Protein AF-A0A533TCQ2-F1 (afdb_monomer_lite)

Structure (mmCIF, N/CA/C/O backbone):
data_AF-A0A533TCQ2-F1
#
_entry.id   AF-A0A533TCQ2-F1
#
loop_
_atom_site.group_PDB
_atom_site.id
_atom_site.type_symbol
_atom_site.label_atom_id
_atom_site.label_alt_id
_atom_site.label_comp_id
_atom_site.label_asym_id
_atom_site.label_entity_id
_atom_site.label_seq_id
_atom_site.pdbx_PDB_ins_code
_atom_site.Cartn_x
_atom_site.Cartn_y
_atom_site.Cartn_z
_atom_site.occupancy
_atom_site.B_iso_or_equiv
_atom_site.auth_seq_id
_atom_site.auth_comp_id
_atom_site.auth_asym_id
_atom_site.auth_atom_id
_atom_site.pdbx_PDB_model_num
ATOM 1 N N . MET A 1 1 ? 32.381 6.563 -35.470 1.00 39.47 1 MET A N 1
ATOM 2 C CA . MET A 1 1 ? 31.822 6.333 -34.119 1.00 39.47 1 MET A CA 1
ATOM 3 C C . MET A 1 1 ? 30.642 5.383 -34.247 1.00 39.47 1 MET A C 1
ATOM 5 O O . MET A 1 1 ? 29.642 5.762 -34.839 1.00 39.47 1 MET A O 1
ATOM 9 N N . ILE A 1 2 ? 30.777 4.140 -33.782 1.00 44.06 2 ILE A N 1
ATOM 10 C CA . ILE A 1 2 ? 29.688 3.153 -33.796 1.00 44.06 2 ILE A CA 1
ATOM 11 C C . ILE A 1 2 ? 28.800 3.449 -32.583 1.00 44.06 2 ILE A C 1
ATOM 13 O O . ILE A 1 2 ? 29.203 3.203 -31.449 1.00 44.06 2 ILE A O 1
ATOM 17 N N . SER A 1 3 ? 27.613 4.021 -32.800 1.00 51.56 3 SER A N 1
ATOM 18 C CA . SER A 1 3 ? 26.608 4.168 -31.744 1.00 51.56 3 SER A CA 1
ATOM 19 C C . SER A 1 3 ? 26.088 2.788 -31.352 1.00 51.56 3 SER A C 1
ATOM 21 O O . SER A 1 3 ? 25.247 2.202 -32.033 1.00 51.56 3 SER A O 1
ATOM 23 N N . GLN A 1 4 ? 26.595 2.268 -30.239 1.00 62.66 4 GLN A N 1
ATOM 24 C CA . GLN A 1 4 ? 26.082 1.069 -29.595 1.00 62.66 4 GLN A CA 1
ATOM 25 C C . GL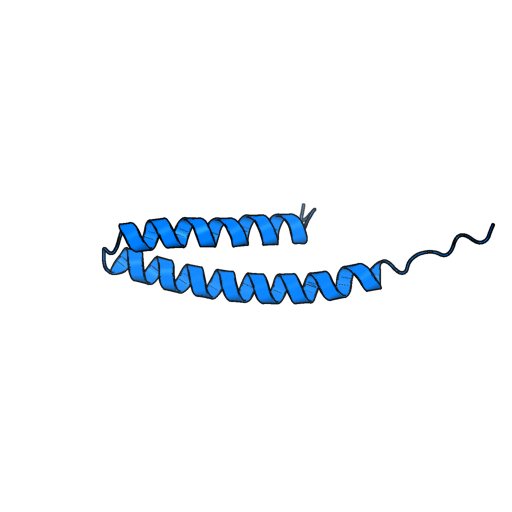N A 1 4 ? 24.668 1.380 -29.078 1.00 62.66 4 GLN A C 1
ATOM 27 O O . GLN A 1 4 ? 24.496 2.027 -28.046 1.00 62.66 4 GLN A O 1
ATOM 32 N N . ARG A 1 5 ? 23.629 0.985 -29.826 1.00 62.16 5 ARG A N 1
ATOM 33 C CA . ARG A 1 5 ? 22.244 1.098 -29.351 1.00 62.16 5 ARG A CA 1
ATOM 34 C C . ARG A 1 5 ? 22.095 0.207 -28.120 1.00 62.16 5 ARG A C 1
ATOM 36 O O . ARG A 1 5 ? 22.107 -1.017 -28.229 1.00 62.16 5 ARG A O 1
ATOM 43 N N . LEU A 1 6 ? 21.970 0.825 -26.947 1.00 64.88 6 LEU A N 1
ATOM 44 C CA . LEU A 1 6 ? 21.621 0.126 -25.717 1.00 64.88 6 LEU A CA 1
ATOM 45 C C . LEU A 1 6 ? 20.282 -0.586 -25.929 1.00 64.88 6 LEU A C 1
ATOM 47 O O . LEU A 1 6 ? 19.289 0.039 -26.304 1.00 64.88 6 LEU A O 1
ATOM 51 N N . ASN A 1 7 ? 20.256 -1.901 -25.705 1.00 69.81 7 ASN A N 1
ATOM 52 C CA . ASN A 1 7 ? 19.023 -2.671 -25.777 1.00 69.81 7 ASN A CA 1
ATOM 53 C C . ASN A 1 7 ? 18.129 -2.282 -24.593 1.00 69.81 7 ASN A C 1
ATOM 55 O O . ASN A 1 7 ? 18.274 -2.800 -23.486 1.00 69.81 7 ASN A O 1
ATOM 59 N N . VAL A 1 8 ? 17.212 -1.347 -24.835 1.00 62.97 8 VAL A N 1
ATOM 60 C CA . VAL A 1 8 ? 16.261 -0.810 -23.853 1.00 62.97 8 VAL A CA 1
ATOM 61 C C . VAL A 1 8 ? 15.453 -1.909 -23.158 1.00 62.97 8 VAL A C 1
ATOM 63 O O . VAL A 1 8 ? 15.145 -1.764 -21.976 1.00 62.97 8 VAL A O 1
ATOM 66 N N . ASN A 1 9 ? 15.203 -3.049 -23.819 1.00 59.44 9 ASN A N 1
ATOM 67 C CA . ASN A 1 9 ? 14.504 -4.187 -23.209 1.00 59.44 9 ASN A CA 1
ATOM 68 C C . ASN A 1 9 ? 15.233 -4.730 -21.970 1.00 59.44 9 ASN A C 1
ATOM 70 O O . ASN A 1 9 ? 14.574 -5.138 -21.014 1.00 59.44 9 ASN A O 1
ATOM 74 N N . LYS A 1 10 ? 16.572 -4.642 -21.924 1.00 57.59 10 LYS A N 1
ATOM 75 C CA . LYS A 1 10 ? 17.385 -5.050 -20.763 1.00 57.59 10 LYS A CA 1
ATOM 76 C C . LYS A 1 10 ? 17.105 -4.203 -19.511 1.00 57.59 10 LYS A C 1
ATOM 78 O O . LYS A 1 10 ? 17.306 -4.678 -18.402 1.00 57.59 10 LYS A O 1
ATOM 83 N N . PHE A 1 11 ? 16.602 -2.977 -19.676 1.00 59.47 11 PHE A N 1
ATOM 84 C CA . PHE A 1 11 ? 16.230 -2.066 -18.582 1.00 59.47 11 PHE A CA 1
ATOM 85 C C . PHE A 1 11 ? 14.715 -2.025 -18.309 1.00 59.47 11 PHE A C 1
ATOM 87 O O . PHE A 1 11 ? 14.267 -1.386 -17.352 1.00 59.47 11 PHE A O 1
ATOM 94 N N . ILE A 1 12 ? 13.915 -2.664 -19.168 1.00 60.56 12 ILE A N 1
ATOM 95 C CA . ILE A 1 12 ? 12.456 -2.763 -19.028 1.00 60.56 12 ILE A CA 1
ATOM 96 C C . ILE A 1 12 ? 12.074 -4.074 -18.335 1.00 60.56 12 ILE A C 1
ATOM 98 O O . ILE A 1 12 ? 11.198 -4.052 -17.474 1.00 60.56 12 ILE A O 1
ATOM 102 N N . ALA A 1 13 ? 12.740 -5.192 -18.646 1.00 62.59 13 ALA A N 1
ATOM 103 C CA . ALA A 1 13 ? 12.425 -6.488 -18.038 1.00 62.59 13 ALA A CA 1
ATOM 104 C C . ALA A 1 13 ? 12.557 -6.498 -16.495 1.00 62.59 13 ALA A C 1
ATOM 106 O O . ALA A 1 13 ? 11.567 -6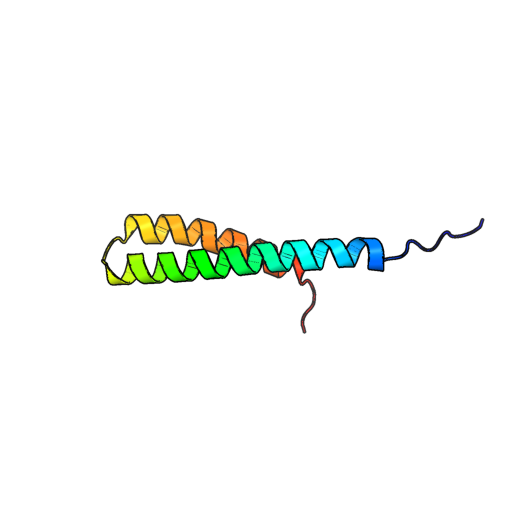.832 -15.845 1.00 62.59 13 ALA A O 1
ATOM 107 N N . PRO A 1 14 ? 13.651 -5.992 -15.878 1.00 68.00 14 PRO A N 1
ATOM 108 C CA . PRO A 1 14 ? 13.762 -5.932 -14.412 1.00 68.00 14 PRO A CA 1
ATOM 109 C C . PRO A 1 14 ? 12.707 -5.026 -13.765 1.00 68.00 14 PRO A C 1
ATOM 111 O O . PRO A 1 14 ? 12.310 -5.209 -12.618 1.00 68.00 14 PRO A O 1
ATOM 114 N N . ARG A 1 15 ? 12.229 -4.027 -14.516 1.00 76.38 15 ARG A N 1
ATOM 115 C CA . ARG A 1 15 ? 11.220 -3.076 -14.047 1.00 76.38 15 ARG A CA 1
ATOM 116 C C . ARG A 1 15 ? 9.852 -3.735 -13.912 1.00 76.38 15 ARG A C 1
ATOM 118 O O . ARG A 1 15 ? 9.129 -3.412 -12.980 1.00 76.38 15 ARG A O 1
ATOM 125 N N . ARG A 1 16 ? 9.502 -4.651 -14.821 1.00 81.00 16 ARG A N 1
ATOM 126 C CA . ARG A 1 16 ? 8.239 -5.400 -14.751 1.00 81.00 16 ARG A CA 1
ATOM 127 C C . ARG A 1 16 ? 8.215 -6.340 -13.551 1.00 81.00 16 ARG A C 1
ATOM 129 O O . ARG A 1 16 ? 7.228 -6.350 -12.831 1.00 81.00 16 ARG A O 1
ATOM 136 N N . GLU A 1 17 ? 9.308 -7.056 -13.303 1.00 85.62 17 GLU A N 1
ATOM 137 C CA . GLU A 1 17 ? 9.432 -7.948 -12.141 1.00 85.62 17 GLU A CA 1
ATOM 138 C C . GLU A 1 17 ? 9.347 -7.174 -10.817 1.00 85.62 17 GLU A C 1
ATOM 140 O O . GLU A 1 17 ? 8.597 -7.556 -9.920 1.00 85.62 17 GLU A O 1
ATOM 145 N N . GLY A 1 18 ? 10.043 -6.034 -10.716 1.00 89.50 18 GLY A N 1
ATOM 146 C CA . GLY A 1 18 ? 9.945 -5.158 -9.545 1.00 89.50 18 GLY A CA 1
ATOM 147 C C . GLY A 1 18 ? 8.538 -4.583 -9.340 1.00 89.50 18 GLY A C 1
ATOM 148 O O . GLY A 1 18 ? 8.053 -4.534 -8.212 1.00 89.50 18 GLY A O 1
ATOM 149 N N . LEU A 1 19 ? 7.855 -4.190 -10.421 1.00 92.88 19 LEU A N 1
ATOM 150 C CA . LEU A 1 19 ? 6.474 -3.700 -10.361 1.00 92.88 19 LEU A CA 1
ATOM 151 C C . LEU A 1 19 ? 5.486 -4.782 -9.919 1.00 92.88 19 LEU A C 1
ATOM 153 O O . LEU A 1 19 ? 4.603 -4.487 -9.119 1.00 92.88 19 LEU A O 1
ATOM 157 N N . GLU A 1 20 ? 5.653 -6.019 -10.386 1.00 94.56 20 GLU A N 1
ATOM 158 C CA . GLU A 1 20 ? 4.817 -7.146 -9.965 1.00 94.56 20 GLU A CA 1
ATOM 159 C C . GLU A 1 20 ? 4.969 -7.408 -8.461 1.00 94.56 20 GLU A C 1
ATOM 161 O O . GLU A 1 20 ? 3.981 -7.508 -7.730 1.00 94.56 20 GLU A O 1
ATOM 166 N N . MET A 1 21 ? 6.209 -7.429 -7.963 1.00 94.88 21 MET A N 1
ATOM 167 C CA . MET A 1 21 ? 6.482 -7.610 -6.536 1.00 94.88 21 MET A CA 1
ATOM 168 C C . MET A 1 21 ? 5.854 -6.494 -5.686 1.00 94.88 21 MET A C 1
ATOM 170 O O . MET A 1 21 ? 5.201 -6.776 -4.676 1.00 94.88 21 MET A O 1
ATOM 174 N N . LEU A 1 22 ? 6.001 -5.236 -6.117 1.00 95.50 22 LEU A N 1
ATOM 175 C CA . LEU A 1 22 ? 5.395 -4.077 -5.456 1.00 95.50 22 LEU A CA 1
ATOM 176 C C . LEU A 1 22 ? 3.865 -4.136 -5.483 1.00 95.50 22 LEU A C 1
ATOM 178 O O . LEU A 1 22 ? 3.219 -3.808 -4.487 1.00 95.50 22 LEU A O 1
ATOM 182 N N . HIS A 1 23 ? 3.271 -4.585 -6.587 1.00 97.31 23 HIS A N 1
ATOM 183 C CA . HIS A 1 23 ? 1.824 -4.722 -6.700 1.00 97.31 23 HIS A CA 1
ATOM 184 C C . HIS A 1 23 ? 1.276 -5.806 -5.759 1.00 97.31 23 HIS A C 1
ATOM 186 O O . HIS A 1 23 ? 0.287 -5.584 -5.055 1.00 97.31 23 HIS A O 1
ATOM 192 N N . ILE A 1 24 ? 1.961 -6.947 -5.651 1.00 97.88 24 ILE A N 1
ATOM 193 C CA . ILE A 1 24 ? 1.616 -8.000 -4.687 1.00 97.88 24 ILE A CA 1
ATOM 194 C C . ILE A 1 24 ? 1.689 -7.469 -3.246 1.00 97.88 24 ILE A C 1
ATOM 196 O O . ILE A 1 24 ? 0.809 -7.775 -2.433 1.00 97.88 24 ILE A O 1
ATOM 200 N N . GLN A 1 25 ? 2.704 -6.662 -2.912 1.00 97.56 25 GLN A N 1
ATOM 201 C CA . GLN A 1 25 ? 2.798 -6.006 -1.603 1.00 97.56 25 GLN A CA 1
ATOM 202 C C . GLN A 1 25 ? 1.633 -5.033 -1.378 1.00 97.56 25 GLN A C 1
ATOM 204 O O . GLN A 1 25 ? 0.970 -5.118 -0.345 1.00 97.56 25 GLN A O 1
ATOM 209 N N . GLN A 1 26 ? 1.311 -4.183 -2.356 1.00 98.38 26 GLN A N 1
ATOM 210 C CA . GLN A 1 26 ? 0.180 -3.257 -2.280 1.00 98.38 26 GLN A CA 1
ATOM 211 C C . GLN A 1 26 ? -1.147 -3.982 -2.001 1.00 98.38 26 GLN A C 1
ATOM 213 O O . GLN A 1 26 ? -1.922 -3.547 -1.149 1.00 98.38 26 GLN A O 1
ATOM 218 N N . ILE A 1 27 ? -1.410 -5.116 -2.662 1.00 98.56 27 ILE A N 1
ATOM 219 C CA . ILE A 1 27 ? -2.618 -5.922 -2.415 1.00 98.56 27 ILE A CA 1
ATOM 220 C C . ILE A 1 27 ? -2.657 -6.441 -0.969 1.00 98.56 27 ILE A C 1
ATOM 222 O O . ILE A 1 27 ? -3.720 -6.431 -0.339 1.00 98.56 27 ILE A O 1
ATOM 226 N N . LYS A 1 28 ? -1.521 -6.901 -0.426 1.00 98.38 28 LYS A N 1
ATOM 227 C CA . LYS A 1 28 ? -1.430 -7.365 0.970 1.00 98.38 28 LYS A CA 1
ATOM 228 C C . LYS A 1 28 ? -1.734 -6.227 1.950 1.00 98.38 28 LYS A C 1
ATOM 230 O O . LYS A 1 28 ? -2.588 -6.413 2.819 1.00 98.38 28 LYS A O 1
ATOM 235 N N . LEU A 1 29 ? -1.128 -5.057 1.743 1.00 98.19 29 LEU A N 1
ATOM 236 C CA . LEU A 1 29 ? -1.361 -3.859 2.555 1.00 98.19 29 LEU A CA 1
ATOM 237 C C . LEU A 1 29 ? -2.825 -3.410 2.492 1.00 98.19 29 LEU A C 1
ATOM 239 O O . LEU A 1 29 ? -3.439 -3.184 3.528 1.00 98.19 29 LEU A O 1
ATOM 243 N N . LEU A 1 30 ? -3.440 -3.382 1.304 1.00 98.50 30 LEU A N 1
ATOM 244 C CA . LEU A 1 30 ? -4.862 -3.045 1.140 1.00 98.50 30 LEU A CA 1
ATOM 245 C C . LEU A 1 30 ? -5.785 -3.979 1.926 1.00 98.50 30 LEU A C 1
ATOM 247 O O . LEU A 1 30 ? -6.753 -3.528 2.539 1.00 98.50 30 LEU A O 1
ATOM 251 N N . ARG A 1 31 ? -5.516 -5.289 1.900 1.00 98.50 31 ARG A N 1
ATOM 252 C CA . ARG A 1 31 ? -6.310 -6.274 2.651 1.00 98.50 31 ARG A CA 1
ATOM 253 C C . ARG A 1 31 ? -6.187 -6.050 4.157 1.00 98.50 31 ARG A C 1
ATOM 255 O O . ARG A 1 31 ? -7.200 -6.074 4.853 1.00 98.50 31 ARG A O 1
ATOM 262 N N . GLN A 1 32 ? -4.970 -5.816 4.644 1.00 98.31 32 GLN A N 1
ATOM 263 C CA . GLN A 1 32 ? -4.710 -5.529 6.055 1.00 98.31 32 GLN A CA 1
ATOM 264 C C . GLN A 1 32 ? -5.357 -4.212 6.488 1.00 98.31 32 GLN A C 1
ATOM 266 O O . GLN A 1 32 ? -6.077 -4.196 7.481 1.00 98.31 32 GLN A O 1
ATOM 271 N N . TRP A 1 33 ? -5.203 -3.149 5.699 1.00 98.50 33 TRP A N 1
ATOM 272 C CA . TRP A 1 33 ? -5.803 -1.844 5.963 1.00 98.50 33 TRP A CA 1
ATOM 273 C C . TRP A 1 33 ? -7.324 -1.937 6.064 1.00 98.50 33 TRP A C 1
ATOM 275 O O . TRP A 1 33 ? -7.912 -1.490 7.046 1.00 98.50 33 TRP A O 1
ATOM 285 N N . ARG A 1 34 ? -7.974 -2.630 5.117 1.00 98.25 34 ARG A N 1
ATOM 286 C CA . ARG A 1 34 ? -9.423 -2.879 5.186 1.00 98.25 34 ARG A CA 1
ATOM 287 C C . ARG A 1 34 ? -9.800 -3.628 6.462 1.00 98.25 34 ARG A C 1
ATOM 289 O O . ARG A 1 34 ? -10.788 -3.261 7.086 1.00 98.25 34 ARG A O 1
ATOM 296 N N . LYS A 1 35 ? -9.034 -4.640 6.879 1.00 98.44 35 LYS A N 1
ATOM 297 C CA . LYS A 1 35 ? -9.297 -5.367 8.132 1.00 98.44 35 LYS A CA 1
ATOM 298 C C . LYS A 1 35 ? -9.191 -4.448 9.357 1.00 98.44 35 LYS A C 1
ATOM 300 O O . LYS A 1 35 ? -10.088 -4.484 10.196 1.00 98.44 35 LYS A O 1
ATOM 305 N N . LEU A 1 36 ? -8.149 -3.617 9.436 1.00 98.31 36 LEU A N 1
ATOM 306 C CA . LEU A 1 36 ? -7.945 -2.666 10.536 1.00 98.31 36 LEU A CA 1
ATOM 307 C C . LEU A 1 36 ? -9.104 -1.665 10.626 1.00 98.31 36 LEU A C 1
ATOM 309 O O . LEU A 1 36 ? -9.702 -1.531 11.696 1.00 98.31 36 LEU A O 1
ATOM 313 N N . GLN A 1 37 ? -9.517 -1.101 9.485 1.00 97.31 37 GLN A N 1
ATOM 314 C CA . GLN A 1 37 ? -10.674 -0.205 9.385 1.00 97.31 37 GLN A CA 1
ATOM 315 C C . GLN A 1 37 ? -11.964 -0.851 9.913 1.00 97.31 37 GLN A C 1
ATOM 317 O O . GLN A 1 37 ? -12.683 -0.234 10.694 1.00 97.31 37 GLN A O 1
ATOM 322 N N . HIS A 1 38 ? -12.245 -2.107 9.543 1.00 97.69 38 HIS A N 1
ATOM 323 C CA . HIS A 1 38 ? -13.444 -2.816 10.020 1.00 97.69 38 HIS A CA 1
ATOM 324 C C . HIS A 1 38 ? -13.383 -3.159 11.514 1.00 97.69 38 HIS A C 1
ATOM 326 O O . HIS A 1 38 ? -14.418 -3.241 12.165 1.00 97.69 38 HIS A O 1
ATOM 332 N N . SER A 1 39 ? -12.184 -3.361 12.064 1.00 97.12 39 SER A N 1
ATOM 333 C CA . SER A 1 39 ? -11.984 -3.654 13.489 1.00 97.12 39 SER A CA 1
ATOM 334 C C . SER A 1 39 ? -11.916 -2.416 14.391 1.00 97.12 39 SER A C 1
ATOM 336 O O . SER A 1 39 ? -11.779 -2.561 15.601 1.00 97.12 39 SER A O 1
ATOM 338 N N . GLY A 1 40 ? -11.981 -1.206 13.823 1.00 96.50 40 GLY A N 1
ATOM 339 C CA . GLY A 1 40 ? -11.888 0.046 14.580 1.00 96.50 40 GLY A CA 1
ATOM 340 C C . GLY A 1 40 ? -10.477 0.411 15.067 1.00 96.50 40 GLY A C 1
ATOM 341 O O . GLY A 1 40 ? -10.341 1.372 15.821 1.00 96.50 40 GLY A O 1
ATOM 342 N N . GLN A 1 41 ? -9.441 -0.305 14.617 1.00 96.69 41 GLN A N 1
ATOM 343 C CA . GLN A 1 41 ? -8.019 -0.045 14.895 1.00 96.69 41 GLN A CA 1
ATOM 344 C C . GLN A 1 41 ? -7.516 1.127 14.039 1.00 96.69 41 GLN A C 1
ATOM 346 O O . GLN A 1 41 ? -6.817 0.945 13.041 1.00 96.69 41 GLN A O 1
ATOM 351 N N . LYS A 1 42 ? -7.995 2.336 14.361 1.00 94.94 42 LYS A N 1
ATOM 352 C CA . LYS A 1 42 ? -7.797 3.531 13.527 1.00 94.94 42 LYS A CA 1
ATOM 353 C C . LYS A 1 42 ? -6.334 3.953 13.448 1.00 94.94 42 LYS A C 1
ATOM 355 O O . LYS A 1 42 ? -5.877 4.294 12.368 1.00 94.94 42 LYS A O 1
ATOM 360 N N . GLU A 1 43 ? -5.601 3.918 14.555 1.00 97.38 43 GLU A N 1
ATOM 361 C CA . GLU A 1 43 ? -4.200 4.353 14.582 1.00 97.38 43 GLU A CA 1
ATOM 362 C C . GLU A 1 43 ? -3.314 3.436 13.729 1.00 97.38 43 GLU A C 1
ATOM 364 O O . GLU A 1 43 ? -2.539 3.895 12.891 1.00 97.38 43 GLU A O 1
ATOM 369 N N . GLU A 1 44 ? -3.491 2.123 13.859 1.00 97.00 44 GLU A N 1
ATOM 370 C CA . GLU A 1 44 ? -2.793 1.134 13.045 1.00 97.00 44 GLU A CA 1
ATOM 371 C C . GLU A 1 44 ? -3.184 1.244 11.567 1.00 97.00 44 GLU A C 1
ATOM 373 O O . GLU A 1 44 ? -2.335 1.075 10.689 1.00 97.00 44 GLU A O 1
ATOM 378 N N . ALA A 1 45 ? -4.454 1.545 11.275 1.00 98.12 45 ALA A N 1
ATOM 379 C CA . ALA A 1 45 ? -4.912 1.780 9.911 1.00 98.12 45 ALA A CA 1
ATOM 380 C C . ALA A 1 45 ? -4.261 3.027 9.289 1.00 98.12 45 ALA A C 1
ATOM 382 O O . ALA A 1 45 ? -3.845 2.959 8.133 1.00 98.12 45 ALA A O 1
ATOM 383 N N . GLU A 1 46 ? -4.131 4.130 10.030 1.00 97.62 46 GLU A N 1
ATOM 384 C CA . GLU A 1 46 ? -3.452 5.349 9.562 1.00 97.62 46 GLU A CA 1
ATOM 385 C C . GLU A 1 46 ? 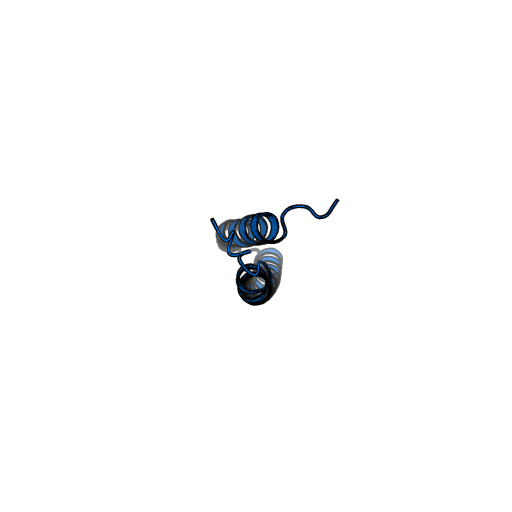-1.958 5.105 9.314 1.00 97.62 46 GLU A C 1
ATOM 387 O O . GLU A 1 46 ? -1.426 5.481 8.269 1.00 97.62 46 GLU A O 1
ATOM 392 N N . ASN A 1 47 ? -1.283 4.383 10.211 1.00 96.94 47 ASN A N 1
ATOM 393 C CA . ASN A 1 47 ? 0.122 4.019 10.020 1.00 96.94 47 ASN A CA 1
ATOM 394 C C . ASN A 1 47 ? 0.321 3.156 8.762 1.00 96.94 47 ASN A C 1
ATOM 396 O O . ASN A 1 47 ? 1.227 3.401 7.964 1.00 96.94 47 ASN A O 1
ATOM 400 N N . LEU A 1 48 ? -0.560 2.176 8.539 1.00 97.56 48 LEU A N 1
ATOM 401 C CA . LEU A 1 48 ? -0.500 1.313 7.358 1.00 97.56 48 LEU A CA 1
ATOM 402 C C . LEU A 1 48 ? -0.863 2.060 6.063 1.00 97.56 48 LEU A C 1
ATOM 404 O O . LEU A 1 48 ? -0.375 1.716 4.983 1.00 97.56 48 LEU A O 1
ATOM 408 N N . LEU A 1 49 ? -1.703 3.094 6.155 1.00 97.25 49 LEU A N 1
ATOM 409 C CA . LEU A 1 49 ? -2.068 3.941 5.021 1.00 97.25 49 LEU A CA 1
ATOM 410 C C . LEU A 1 49 ? -0.850 4.695 4.465 1.00 97.25 49 LEU A C 1
ATOM 412 O O . LEU A 1 49 ? -0.711 4.805 3.245 1.00 97.25 49 LEU A O 1
ATOM 416 N N . VAL A 1 50 ? 0.071 5.138 5.328 1.00 96.88 50 VAL A N 1
ATOM 417 C CA . VAL A 1 50 ? 1.337 5.759 4.896 1.00 96.88 50 VAL A CA 1
ATOM 418 C C . VAL A 1 50 ? 2.165 4.787 4.052 1.00 96.88 50 VAL A C 1
ATOM 420 O O . VAL A 1 50 ? 2.641 5.155 2.977 1.00 96.88 50 VAL A O 1
ATOM 423 N N . GLU A 1 51 ? 2.292 3.527 4.478 1.00 95.62 51 GLU A N 1
ATOM 424 C CA . GLU A 1 51 ? 3.005 2.501 3.705 1.00 95.62 51 GLU A CA 1
ATOM 425 C C . GLU A 1 51 ? 2.308 2.217 2.365 1.00 95.62 51 GLU A C 1
ATOM 427 O O . GLU A 1 51 ? 2.954 2.099 1.319 1.00 95.62 51 GLU A O 1
ATOM 432 N N . LEU A 1 52 ? 0.973 2.187 2.361 1.00 97.56 52 LEU A N 1
ATOM 433 C CA . LEU A 1 52 ? 0.199 2.018 1.139 1.00 97.56 52 LEU A CA 1
ATOM 434 C C . LEU A 1 52 ? 0.489 3.139 0.126 1.00 97.56 52 LEU A C 1
ATOM 436 O O . LEU A 1 52 ? 0.685 2.848 -1.058 1.00 97.56 52 LEU A O 1
ATOM 440 N N . PHE A 1 53 ? 0.587 4.397 0.567 1.00 97.88 53 PHE A N 1
ATOM 441 C CA . PHE A 1 53 ? 0.932 5.519 -0.313 1.00 97.88 53 PHE A CA 1
ATOM 442 C C . PHE A 1 53 ? 2.321 5.387 -0.941 1.00 97.88 53 PHE A C 1
ATOM 444 O O . PHE A 1 53 ? 2.490 5.741 -2.112 1.00 97.88 53 PHE A O 1
ATOM 451 N N . LEU A 1 54 ? 3.296 4.805 -0.237 1.00 96.25 54 LEU A N 1
ATOM 452 C CA . LEU A 1 54 ? 4.611 4.523 -0.821 1.00 96.25 54 LEU A CA 1
ATOM 453 C C . LEU A 1 54 ? 4.499 3.562 -2.011 1.00 96.25 54 LEU A C 1
ATOM 455 O O . LEU A 1 54 ? 5.117 3.800 -3.050 1.00 96.25 54 LEU A O 1
ATOM 459 N N . THR A 1 55 ? 3.656 2.528 -1.909 1.00 95.75 55 THR A N 1
ATOM 460 C CA . THR A 1 55 ? 3.436 1.595 -3.029 1.00 95.75 55 THR A CA 1
ATOM 461 C C . THR A 1 55 ? 2.751 2.262 -4.223 1.00 95.75 55 THR A C 1
ATOM 463 O O . THR A 1 55 ? 3.146 2.017 -5.361 1.00 95.75 55 THR A O 1
ATOM 466 N N . ILE A 1 56 ? 1.778 3.152 -3.989 1.00 95.50 56 ILE A N 1
ATOM 467 C CA . ILE A 1 56 ? 1.096 3.906 -5.055 1.00 95.50 56 ILE A CA 1
ATOM 468 C C . ILE A 1 56 ? 2.099 4.783 -5.807 1.00 95.50 56 ILE A C 1
ATOM 470 O O . ILE A 1 56 ? 2.139 4.757 -7.040 1.00 95.50 56 ILE A O 1
ATOM 474 N N . ASN A 1 57 ? 2.942 5.512 -5.074 1.00 94.50 57 ASN A N 1
ATOM 475 C CA . ASN A 1 57 ? 3.952 6.390 -5.659 1.00 94.50 57 ASN A CA 1
ATOM 476 C C . ASN A 1 57 ? 5.001 5.593 -6.449 1.00 94.50 57 ASN A C 1
ATOM 478 O O . ASN A 1 57 ? 5.336 5.961 -7.577 1.00 94.50 57 ASN A O 1
ATOM 482 N N . ALA A 1 58 ? 5.474 4.471 -5.900 1.00 92.75 58 ALA A N 1
ATOM 483 C CA . ALA A 1 58 ? 6.453 3.610 -6.559 1.00 92.75 58 ALA A CA 1
ATOM 484 C C . ALA A 1 58 ? 5.903 2.977 -7.851 1.00 92.75 58 ALA A C 1
ATOM 486 O O . ALA A 1 58 ? 6.578 2.991 -8.882 1.00 92.75 58 ALA A O 1
ATOM 487 N N . ILE A 1 59 ? 4.663 2.473 -7.824 1.00 92.88 59 ILE A N 1
ATOM 488 C CA . ILE A 1 59 ? 4.005 1.879 -8.997 1.00 92.88 59 ILE A CA 1
ATOM 489 C C . ILE A 1 59 ? 3.756 2.942 -10.069 1.00 92.88 59 ILE A C 1
ATOM 491 O O . ILE A 1 59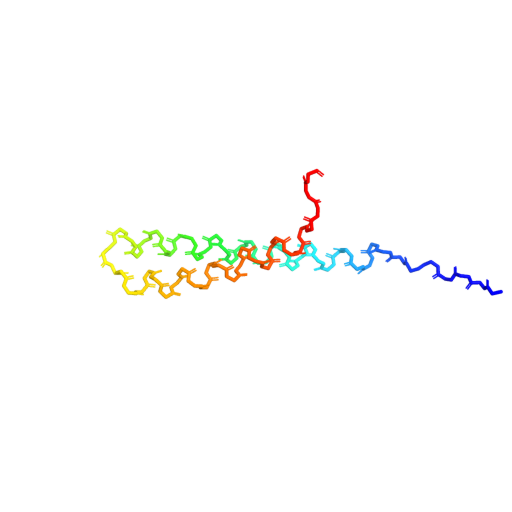 ? 4.103 2.726 -11.229 1.00 92.88 59 ILE A O 1
ATOM 495 N N . SER A 1 60 ? 3.230 4.108 -9.686 1.00 92.44 60 SER A N 1
ATOM 496 C CA . SER A 1 60 ? 2.981 5.222 -10.613 1.00 92.44 60 SER A CA 1
ATOM 497 C C . SER A 1 60 ? 4.272 5.677 -11.303 1.00 92.44 60 SER A C 1
ATOM 499 O O . SER A 1 60 ? 4.321 5.802 -12.528 1.00 92.44 60 SER A O 1
ATOM 501 N N . GLY A 1 61 ? 5.358 5.835 -10.539 1.00 89.88 61 GLY A N 1
ATOM 502 C CA . GLY A 1 61 ? 6.673 6.175 -11.086 1.00 89.88 61 GLY A CA 1
ATOM 503 C C . GLY A 1 61 ? 7.243 5.097 -12.018 1.00 89.88 61 GLY A C 1
ATOM 504 O O . GLY A 1 61 ? 7.875 5.416 -13.028 1.00 89.88 61 GLY A O 1
ATOM 505 N N . GLY A 1 62 ? 7.003 3.817 -11.716 1.00 88.06 62 GLY A N 1
ATOM 506 C CA . GLY A 1 62 ? 7.480 2.699 -12.530 1.00 88.06 62 GLY A CA 1
ATOM 507 C C . GLY A 1 62 ? 6.681 2.473 -13.819 1.00 88.06 62 GLY A C 1
ATOM 508 O O . GLY A 1 62 ? 7.292 2.139 -14.840 1.00 88.06 62 GLY A O 1
ATOM 509 N N . LEU A 1 63 ? 5.360 2.690 -13.799 1.00 88.69 63 LEU A N 1
ATOM 510 C CA . LEU A 1 63 ? 4.478 2.586 -14.971 1.00 88.69 63 LEU A CA 1
ATOM 511 C C . LEU A 1 63 ? 4.672 3.743 -15.963 1.00 88.69 63 LEU A C 1
ATOM 513 O O . LEU A 1 63 ? 4.521 3.538 -17.166 1.00 88.69 63 LEU A O 1
ATOM 517 N N . ARG A 1 64 ? 5.089 4.926 -15.487 1.00 86.25 64 ARG A N 1
ATOM 518 C CA . ARG A 1 64 ? 5.287 6.140 -16.301 1.00 86.25 64 ARG A CA 1
ATOM 519 C C . ARG A 1 64 ? 3.995 6.539 -17.036 1.00 86.25 64 ARG A C 1
ATOM 521 O O . ARG A 1 64 ? 2.979 6.766 -16.392 1.00 86.25 64 ARG A O 1
ATOM 528 N N . THR A 1 65 ? 4.042 6.699 -18.357 1.00 84.38 65 THR A N 1
ATOM 529 C CA . THR A 1 65 ? 2.928 7.205 -19.168 1.00 84.38 65 THR A CA 1
ATOM 530 C C . THR A 1 65 ? 1.961 6.074 -19.504 1.00 84.38 65 THR A C 1
ATOM 532 O O . THR A 1 65 ? 2.345 5.114 -20.168 1.00 84.38 65 THR A O 1
ATOM 535 N N . THR A 1 66 ? 0.717 6.201 -19.052 1.00 84.50 66 THR A N 1
ATOM 536 C CA . TH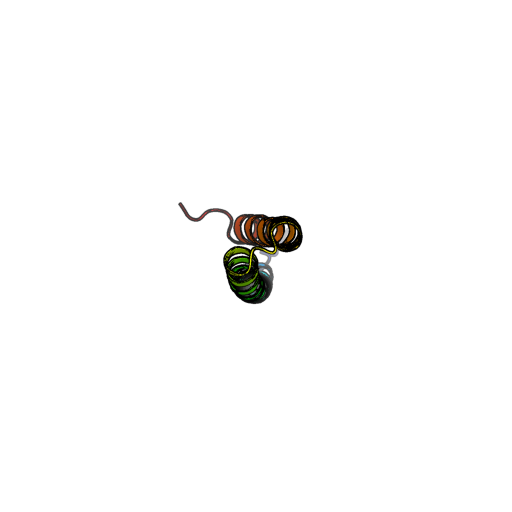R A 1 66 ? -0.369 5.232 -19.280 1.00 84.50 66 THR A CA 1
ATOM 537 C C . THR A 1 66 ? -1.548 5.809 -20.072 1.00 84.50 66 THR A C 1
ATOM 539 O O . THR A 1 66 ? -2.484 5.066 -20.365 1.00 84.50 66 THR A O 1
ATOM 542 N N . GLY A 1 67 ? -1.511 7.112 -20.375 1.00 73.50 67 GLY A N 1
ATOM 543 C CA . GLY A 1 67 ? -2.522 7.843 -21.148 1.00 73.50 67 GLY A CA 1
ATOM 544 C C . GLY A 1 67 ? -2.159 8.011 -22.613 1.00 73.50 67 GLY A C 1
ATOM 545 O O . GLY A 1 67 ? -0.957 7.878 -22.942 1.00 73.50 67 GLY A O 1
#

Radius of gyration: 17.47 Å; chains: 1; bounding box: 45×16×49 Å
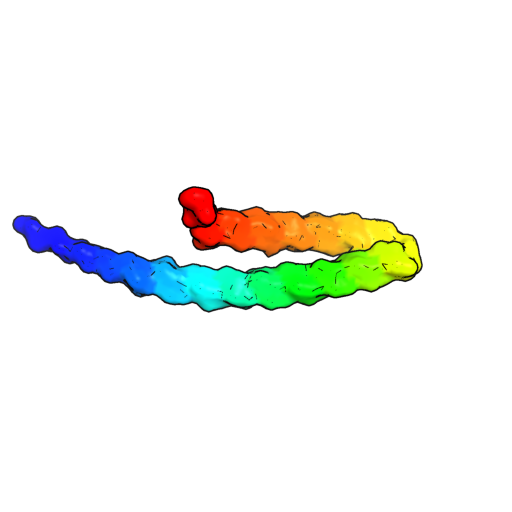
pLDDT: mean 86.81, std 15.66, range [39.47, 98.56]

Foldseek 3Di:
DDPPPDPCVVVLVVLVVVLVVLVVVLVVLVVVLVVCVVVVVVVVSVVSVVVNVVSVVSNCVSVDDPD

Sequence (67 aa):
MISQRLNVNKFIAPRREGLEMLHIQQIKLLRQWRKLQHSGQKEEAENLLVELFLTINAISGGLRTTG

Secondary structure (DSSP, 8-state):
-------THHHHHHHHHHHHHHHHHHHHHHHHHHHHHHHT-HHHHHHHHHHHHHHHHHHHHHH----